Protein AF-A0A4V2QY29-F1 (afdb_monomer_lite)

Secondary structure (DSSP, 8-state):
-----HHHHHHHHHHHHHHHH-HHHHHHTT--GGGHHHHHHHHHHHHHHHHHHTT-

Structure (mmCIF, N/CA/C/O backbone):
data_AF-A0A4V2QY29-F1
#
_entry.id   AF-A0A4V2QY29-F1
#
loop_
_atom_site.group_PDB
_atom_site.id
_atom_site.type_symbol
_atom_site.label_atom_id
_atom_site.label_alt_id
_atom_site.label_comp_id
_atom_site.label_asym_id
_atom_site.label_entity_id
_atom_site.label_seq_id
_atom_site.pdbx_PDB_ins_code
_atom_site.Cartn_x
_atom_site.Cartn_y
_atom_site.Cartn_z
_atom_site.occupancy
_atom_site.B_iso_or_equiv
_atom_site.auth_seq_id
_atom_site.auth_comp_id
_atom_site.auth_asym_id
_atom_site.auth_atom_id
_atom_site.pdbx_PDB_model_num
ATOM 1 N N . MET A 1 1 ? 17.729 4.843 -18.690 1.00 52.16 1 MET A N 1
ATOM 2 C CA . MET A 1 1 ? 16.541 4.477 -17.899 1.00 52.16 1 MET A CA 1
ATOM 3 C C . MET A 1 1 ? 16.985 3.341 -16.998 1.00 52.16 1 MET A C 1
ATOM 5 O O . MET A 1 1 ? 17.500 2.376 -17.554 1.00 52.16 1 MET A O 1
ATOM 9 N N . PRO A 1 2 ? 16.996 3.493 -15.664 1.00 51.44 2 PRO A N 1
ATOM 10 C CA . PRO A 1 2 ? 17.438 2.413 -14.793 1.00 51.44 2 PRO A CA 1
ATOM 11 C C . PRO A 1 2 ? 16.432 1.272 -14.949 1.00 51.44 2 PRO A C 1
ATOM 13 O O . PRO A 1 2 ? 15.245 1.475 -14.722 1.00 51.44 2 PRO A O 1
ATOM 16 N N . GLU A 1 3 ? 16.879 0.101 -15.394 1.00 63.66 3 GLU A N 1
ATOM 17 C CA . GLU A 1 3 ? 16.052 -1.104 -15.370 1.00 63.66 3 GLU A CA 1
ATOM 18 C C . GLU A 1 3 ? 15.668 -1.365 -13.911 1.00 63.66 3 GLU A C 1
ATOM 20 O O . GLU A 1 3 ? 16.479 -1.848 -13.118 1.00 63.66 3 GLU A O 1
ATOM 25 N N . ALA A 1 4 ? 14.454 -0.977 -13.520 1.00 67.75 4 ALA A N 1
ATOM 26 C CA . ALA A 1 4 ? 13.922 -1.346 -12.222 1.00 67.75 4 ALA A CA 1
ATOM 27 C C . ALA A 1 4 ? 13.877 -2.874 -12.173 1.00 67.75 4 ALA A C 1
ATOM 29 O O . ALA A 1 4 ? 13.322 -3.527 -13.061 1.00 67.75 4 ALA A O 1
ATOM 30 N N . THR A 1 5 ? 14.494 -3.464 -11.150 1.00 73.19 5 THR A N 1
ATOM 31 C CA . THR A 1 5 ? 14.504 -4.922 -11.037 1.00 73.19 5 THR A CA 1
ATOM 32 C C . THR A 1 5 ? 13.059 -5.380 -10.839 1.00 73.19 5 THR A C 1
ATOM 34 O O . THR A 1 5 ? 12.293 -4.716 -10.145 1.00 73.19 5 THR A O 1
ATOM 37 N N . ALA A 1 6 ? 12.667 -6.540 -11.376 1.00 80.06 6 ALA A N 1
ATOM 38 C CA . ALA A 1 6 ? 11.311 -7.085 -11.203 1.00 80.06 6 ALA A CA 1
ATOM 39 C C . ALA A 1 6 ? 10.833 -7.097 -9.732 1.00 80.06 6 ALA A C 1
ATOM 41 O O . ALA A 1 6 ? 9.649 -6.937 -9.442 1.00 80.06 6 ALA A O 1
ATOM 42 N N . LYS A 1 7 ? 11.775 -7.240 -8.792 1.00 82.62 7 LYS A N 1
ATOM 43 C CA . LYS A 1 7 ? 11.542 -7.127 -7.350 1.00 82.62 7 LYS A CA 1
ATOM 44 C C . LYS A 1 7 ? 11.072 -5.731 -6.930 1.00 82.62 7 LYS A C 1
ATOM 46 O O . LYS A 1 7 ? 10.156 -5.624 -6.125 1.00 82.62 7 LYS A O 1
ATOM 51 N N . ASP A 1 8 ? 11.689 -4.679 -7.449 1.00 84.38 8 ASP A N 1
ATOM 52 C CA . ASP A 1 8 ? 11.377 -3.300 -7.073 1.00 84.38 8 ASP A CA 1
ATOM 53 C C . ASP A 1 8 ? 9.976 -2.926 -7.573 1.00 84.38 8 ASP A C 1
ATOM 55 O O . ASP A 1 8 ? 9.183 -2.358 -6.825 1.00 84.38 8 ASP A O 1
ATOM 59 N N . LEU A 1 9 ? 9.621 -3.385 -8.780 1.00 84.31 9 LEU A N 1
ATOM 60 C CA . LEU A 1 9 ? 8.265 -3.282 -9.322 1.00 84.31 9 LEU A CA 1
ATOM 61 C C . LEU A 1 9 ? 7.235 -4.025 -8.457 1.00 84.31 9 LEU A C 1
ATOM 63 O O . LEU A 1 9 ? 6.159 -3.501 -8.176 1.00 84.31 9 LEU A O 1
ATOM 67 N N . ALA A 1 10 ? 7.560 -5.239 -8.003 1.00 87.06 10 ALA A N 1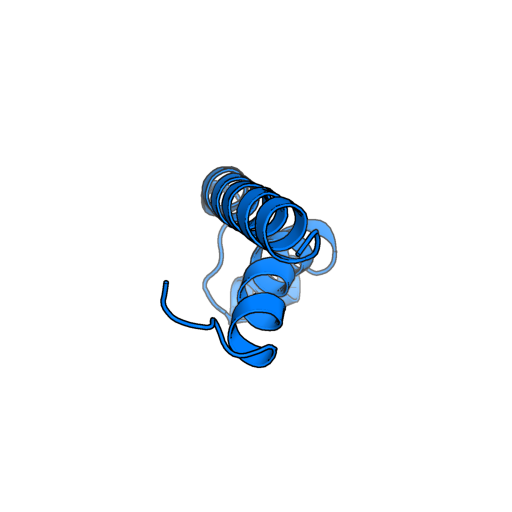
ATOM 68 C CA . ALA A 1 10 ? 6.681 -5.995 -7.115 1.00 87.06 10 ALA A CA 1
ATOM 69 C C . ALA A 1 10 ? 6.473 -5.285 -5.765 1.00 87.06 10 ALA A C 1
ATOM 71 O O . ALA A 1 10 ? 5.360 -5.269 -5.247 1.00 87.06 10 ALA A O 1
ATOM 72 N N . LEU A 1 11 ? 7.517 -4.660 -5.209 1.00 88.94 11 LEU A N 1
ATOM 73 C CA . LEU A 1 11 ? 7.429 -3.897 -3.959 1.00 88.94 11 LEU A CA 1
ATOM 74 C C . LEU A 1 11 ? 6.634 -2.593 -4.107 1.00 88.94 11 LEU A C 1
ATOM 76 O O . LEU A 1 11 ? 5.980 -2.171 -3.155 1.00 88.94 11 LEU A O 1
ATOM 80 N N . LEU A 1 12 ? 6.685 -1.955 -5.278 1.00 88.12 12 LEU A N 1
ATOM 81 C CA . LEU A 1 12 ? 5.865 -0.786 -5.601 1.00 88.12 12 LEU A CA 1
ATOM 82 C C . LEU A 1 12 ? 4.373 -1.132 -5.616 1.00 88.12 12 LEU A C 1
ATOM 84 O O . LEU A 1 12 ? 3.607 -0.447 -4.951 1.00 88.12 12 LEU A O 1
ATOM 88 N N . ARG A 1 13 ? 3.986 -2.238 -6.263 1.00 88.19 13 ARG A N 1
ATOM 89 C CA . ARG A 1 13 ? 2.588 -2.716 -6.311 1.00 88.19 13 ARG A CA 1
ATOM 90 C C . ARG A 1 13 ? 2.077 -3.248 -4.969 1.00 88.19 13 ARG A C 1
ATOM 92 O O . ARG A 1 13 ? 0.924 -3.062 -4.604 1.00 88.19 13 ARG A O 1
ATOM 99 N N . LEU A 1 14 ? 2.949 -3.885 -4.185 1.00 90.94 14 LEU A N 1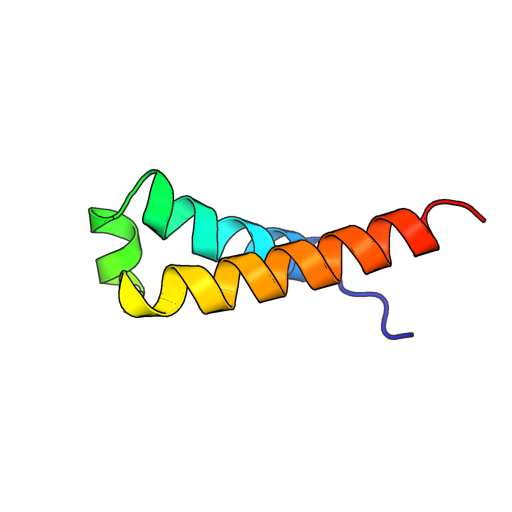
ATOM 100 C CA . LEU A 1 14 ? 2.556 -4.494 -2.912 1.00 90.94 14 LEU A CA 1
ATOM 101 C C . LEU A 1 14 ? 2.121 -3.461 -1.858 1.00 90.94 14 LEU A C 1
ATOM 103 O O . LEU A 1 14 ? 1.279 -3.762 -1.017 1.00 90.94 14 LEU A O 1
ATOM 107 N N . ARG A 1 15 ? 2.694 -2.252 -1.867 1.00 91.69 15 ARG A N 1
ATOM 108 C CA . ARG A 1 15 ? 2.393 -1.205 -0.874 1.00 91.69 15 ARG A CA 1
ATOM 109 C C . ARG A 1 15 ? 0.923 -0.744 -0.886 1.00 91.69 15 ARG A C 1
ATOM 111 O O . ARG A 1 15 ? 0.301 -0.826 0.178 1.00 91.69 15 ARG A O 1
ATOM 118 N N . PRO A 1 16 ? 0.341 -0.300 -2.018 1.00 92.94 16 PRO A N 1
ATOM 119 C CA . PRO A 1 16 ? -1.078 0.054 -2.073 1.00 92.94 16 PRO A CA 1
ATOM 120 C C . PRO A 1 16 ? -1.986 -1.169 -1.862 1.00 92.94 16 PRO A C 1
ATOM 122 O O . PRO A 1 16 ? -3.008 -1.063 -1.181 1.00 92.94 16 PRO A O 1
ATOM 125 N N . ASP A 1 17 ? -1.587 -2.354 -2.336 1.00 92.56 17 ASP A N 1
ATOM 126 C CA . ASP A 1 17 ? -2.342 -3.595 -2.122 1.00 92.56 17 ASP A CA 1
ATOM 127 C C . ASP A 1 17 ? -2.456 -3.978 -0.643 1.00 92.56 17 ASP A C 1
ATOM 129 O O . ASP A 1 17 ? -3.522 -4.398 -0.190 1.00 92.56 17 ASP A O 1
ATOM 133 N N . LEU A 1 18 ? -1.390 -3.801 0.142 1.00 93.75 18 LEU A N 1
ATOM 134 C CA . LEU A 1 18 ? -1.439 -4.039 1.584 1.00 93.75 18 LEU A CA 1
ATOM 135 C C . LEU A 1 18 ? -2.440 -3.105 2.267 1.00 93.75 18 LEU A C 1
ATOM 137 O O . LEU A 1 18 ? -3.209 -3.562 3.107 1.00 93.75 18 LEU A O 1
ATOM 141 N N . LEU A 1 19 ? -2.487 -1.826 1.890 1.00 93.38 19 LEU A N 1
ATOM 142 C CA . LEU A 1 19 ? -3.476 -0.891 2.437 1.00 93.38 19 LEU A CA 1
ATOM 143 C C . LEU A 1 19 ? -4.912 -1.268 2.042 1.00 93.38 19 LEU A C 1
ATOM 145 O O . LEU A 1 19 ? -5.825 -1.129 2.857 1.00 93.38 19 LEU A O 1
ATOM 149 N N . ARG A 1 20 ? -5.111 -1.776 0.820 1.00 92.06 20 ARG A N 1
ATOM 150 C CA . ARG A 1 20 ? -6.429 -2.126 0.270 1.00 92.06 20 ARG A CA 1
ATOM 151 C C . ARG A 1 20 ? -6.974 -3.454 0.804 1.00 92.06 20 ARG A C 1
ATOM 153 O O . ARG A 1 20 ? -8.163 -3.546 1.103 1.00 92.06 20 ARG A O 1
ATOM 160 N N . TYR A 1 21 ? -6.125 -4.473 0.924 1.00 93.62 21 TYR A N 1
ATOM 161 C CA . TYR A 1 21 ? -6.550 -5.849 1.206 1.00 93.62 21 TYR A CA 1
ATOM 162 C C . TYR A 1 21 ? -6.122 -6.376 2.580 1.00 93.62 21 TYR A C 1
ATOM 164 O O . TYR A 1 21 ? -6.732 -7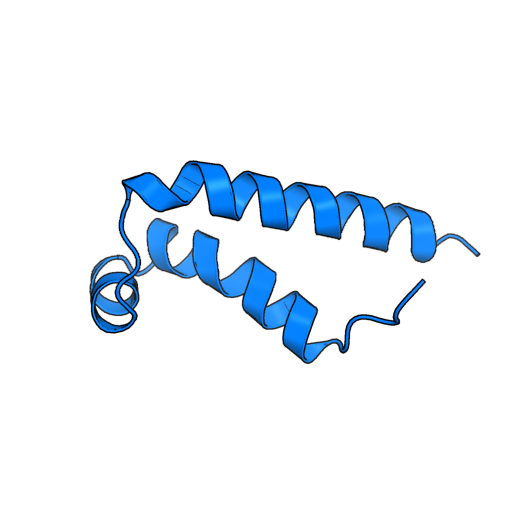.324 3.072 1.00 93.62 21 TYR A O 1
ATOM 172 N N . ALA A 1 22 ? -5.101 -5.788 3.209 1.00 94.69 22 ALA A N 1
ATOM 173 C CA . ALA A 1 22 ? -4.551 -6.263 4.480 1.00 94.69 22 ALA A CA 1
ATOM 174 C C . ALA A 1 22 ? -4.111 -5.098 5.394 1.00 94.69 22 ALA A C 1
ATOM 176 O O . ALA A 1 22 ? -2.926 -4.976 5.721 1.00 94.69 22 ALA A O 1
ATOM 177 N N . PRO A 1 23 ? -5.040 -4.221 5.822 1.00 91.50 23 PRO A N 1
ATOM 178 C CA . PRO A 1 23 ? -4.703 -3.016 6.585 1.00 91.50 23 PRO A CA 1
ATOM 179 C C . PRO A 1 23 ? -4.021 -3.318 7.930 1.00 91.50 23 PRO A C 1
ATOM 181 O O . PRO A 1 23 ? -3.194 -2.541 8.406 1.00 91.50 23 PRO A O 1
ATOM 184 N N . ASP A 1 24 ? -4.315 -4.469 8.537 1.00 93.31 24 ASP A N 1
ATOM 185 C CA . ASP A 1 24 ? -3.663 -4.959 9.753 1.00 93.31 24 ASP A CA 1
ATOM 186 C C . ASP A 1 24 ? -2.195 -5.345 9.516 1.00 93.31 24 ASP A C 1
ATOM 188 O O . ASP A 1 24 ? -1.345 -5.144 10.386 1.00 93.31 24 ASP A O 1
ATOM 192 N N . VAL A 1 25 ? -1.884 -5.875 8.332 1.00 94.31 25 VAL A N 1
ATOM 193 C CA . VAL A 1 25 ? -0.519 -6.171 7.895 1.00 94.31 25 VAL A CA 1
ATOM 194 C C . VAL A 1 25 ? 0.194 -4.881 7.509 1.00 94.31 25 VAL A C 1
ATOM 196 O O . VAL A 1 25 ? 1.321 -4.673 7.9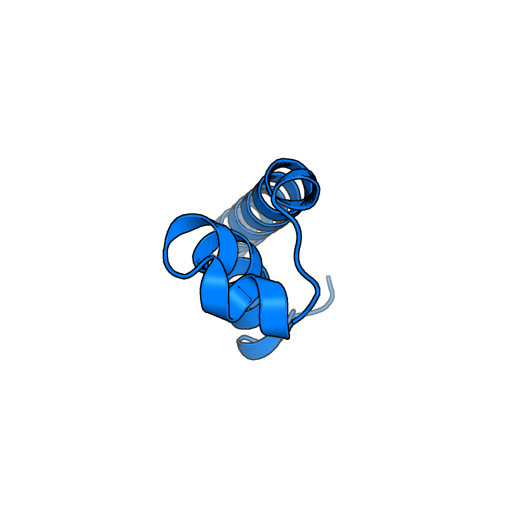49 1.00 94.31 25 VAL A O 1
ATOM 199 N N . ALA A 1 26 ? -0.466 -3.983 6.776 1.00 94.12 26 ALA A N 1
ATOM 200 C CA . ALA A 1 26 ? 0.069 -2.678 6.393 1.00 94.12 26 ALA A CA 1
ATOM 201 C C . ALA A 1 26 ? 0.545 -1.871 7.617 1.00 94.12 26 ALA A C 1
ATOM 203 O O . ALA A 1 26 ? 1.660 -1.345 7.623 1.00 94.12 26 ALA A O 1
ATOM 204 N N . ALA A 1 27 ? -0.235 -1.888 8.703 1.00 93.38 27 ALA A N 1
ATOM 205 C CA . ALA A 1 27 ? 0.127 -1.246 9.966 1.00 93.38 27 ALA A CA 1
ATOM 206 C C . ALA A 1 27 ? 1.422 -1.806 10.589 1.00 93.38 27 ALA A C 1
ATOM 208 O O . ALA A 1 27 ? 2.180 -1.060 11.207 1.00 93.38 27 ALA A O 1
ATOM 209 N N . ARG A 1 28 ? 1.734 -3.099 10.400 1.00 94.56 28 ARG A N 1
ATOM 210 C CA . ARG A 1 28 ? 3.000 -3.701 10.877 1.00 94.56 28 ARG A CA 1
ATOM 211 C C . ARG A 1 28 ? 4.219 -3.191 10.114 1.00 94.56 28 ARG A C 1
ATOM 213 O O . ARG A 1 28 ? 5.324 -3.240 10.644 1.00 94.56 28 ARG A O 1
ATOM 220 N N . PHE A 1 29 ? 4.009 -2.698 8.896 1.00 91.00 29 PHE A N 1
ATOM 221 C CA . PHE A 1 29 ? 5.027 -2.058 8.068 1.00 91.00 29 PHE A CA 1
ATOM 222 C C . PHE A 1 29 ? 5.046 -0.530 8.223 1.00 91.00 29 PHE A C 1
ATOM 224 O O . PHE A 1 29 ? 5.808 0.137 7.529 1.00 91.00 29 PHE A O 1
ATOM 231 N N . GLY A 1 30 ? 4.240 0.031 9.134 1.00 92.06 30 GLY A N 1
ATOM 232 C CA . GLY A 1 30 ? 4.155 1.476 9.357 1.00 92.06 30 GLY A CA 1
ATOM 233 C C . GLY A 1 30 ? 3.432 2.240 8.246 1.00 92.06 30 GLY A C 1
ATOM 234 O O . GLY A 1 30 ? 3.556 3.458 8.188 1.00 92.06 30 GLY A O 1
ATOM 235 N N . LEU A 1 31 ? 2.693 1.545 7.375 1.00 93.19 31 LEU A N 1
ATOM 236 C CA . LEU A 1 31 ? 1.900 2.167 6.317 1.00 93.19 31 LEU A CA 1
ATOM 237 C C . LEU A 1 31 ? 0.588 2.686 6.902 1.00 93.19 31 LEU A C 1
ATOM 239 O O . LEU A 1 31 ? -0.068 1.994 7.689 1.00 93.19 31 LEU A O 1
ATOM 243 N N . THR A 1 32 ? 0.190 3.885 6.492 1.00 92.81 32 THR A N 1
ATOM 244 C CA . THR A 1 32 ? -1.042 4.520 6.958 1.00 92.81 32 THR A CA 1
ATOM 245 C C . THR A 1 32 ? -2.033 4.724 5.812 1.00 92.81 32 THR A C 1
ATOM 247 O O . THR A 1 32 ? -1.625 4.858 4.659 1.00 92.81 32 THR A O 1
ATOM 250 N N . PRO A 1 33 ? -3.348 4.803 6.092 1.00 88.81 33 PRO A N 1
ATOM 251 C CA . PRO A 1 33 ? -4.340 5.109 5.061 1.00 88.81 33 PRO A CA 1
ATOM 252 C C . PRO A 1 33 ? -4.100 6.447 4.346 1.00 88.81 33 PRO A C 1
ATOM 254 O O . PRO A 1 33 ? -4.472 6.583 3.188 1.00 88.81 33 PRO A O 1
ATOM 257 N N . SER A 1 34 ? -3.456 7.421 5.002 1.00 90.88 34 SER A N 1
ATOM 258 C CA . SER A 1 34 ? -3.059 8.693 4.378 1.00 90.88 34 SER A CA 1
ATOM 259 C C . SER A 1 34 ? -1.991 8.543 3.294 1.00 90.88 34 SER A C 1
ATOM 261 O O . SER A 1 34 ? -1.863 9.427 2.454 1.00 90.88 34 SER A O 1
ATOM 263 N N . ASP A 1 35 ? -1.252 7.433 3.283 1.00 90.94 35 ASP A N 1
ATOM 264 C CA . ASP A 1 35 ? -0.233 7.164 2.267 1.00 90.94 35 ASP A CA 1
ATOM 265 C C . ASP A 1 35 ? -0.822 6.511 1.005 1.00 90.94 35 ASP A C 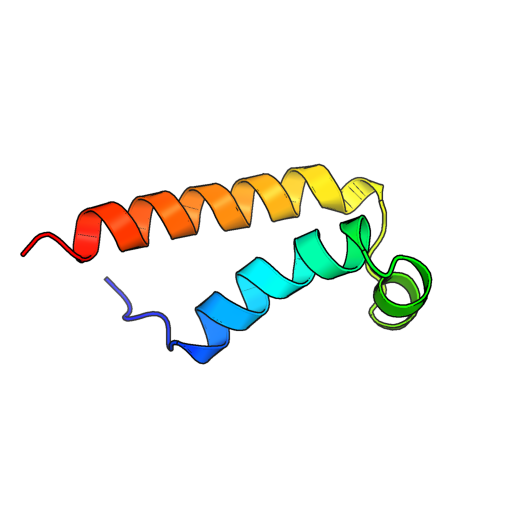1
ATOM 267 O O . ASP A 1 35 ? -0.125 6.386 -0.001 1.00 90.94 35 ASP A O 1
ATOM 271 N N . ALA A 1 36 ? -2.097 6.097 1.039 1.00 88.44 36 ALA A N 1
ATOM 272 C CA . ALA A 1 36 ? -2.736 5.351 -0.044 1.00 88.44 36 ALA A CA 1
ATOM 273 C C . ALA A 1 36 ? -2.693 6.108 -1.377 1.00 88.44 36 ALA A C 1
ATOM 275 O O . ALA A 1 36 ? -2.247 5.550 -2.373 1.00 88.44 36 ALA A O 1
ATOM 276 N N . GLU A 1 37 ? -3.073 7.388 -1.384 1.00 89.88 37 GLU A N 1
ATOM 277 C CA . GLU A 1 37 ? -3.083 8.211 -2.604 1.00 89.88 37 GLU A CA 1
ATOM 278 C C . GLU A 1 37 ? -1.677 8.368 -3.202 1.00 89.88 37 GLU A C 1
ATOM 280 O O . GLU A 1 37 ? -1.496 8.291 -4.417 1.00 89.88 37 GLU A O 1
ATOM 285 N N . THR A 1 38 ? -0.663 8.532 -2.349 1.00 90.56 38 THR A N 1
ATOM 286 C CA . THR A 1 38 ? 0.738 8.633 -2.779 1.00 90.56 38 THR A CA 1
ATOM 287 C C . THR A 1 38 ? 1.209 7.327 -3.414 1.00 90.56 38 THR A C 1
ATOM 289 O O . THR A 1 38 ? 1.807 7.346 -4.487 1.00 90.56 38 THR A O 1
ATOM 292 N N . PHE A 1 39 ? 0.923 6.183 -2.788 1.00 90.81 39 PHE A N 1
ATOM 293 C CA . PHE A 1 39 ? 1.346 4.884 -3.313 1.00 90.81 39 PHE A CA 1
ATOM 294 C C . PHE A 1 39 ? 0.584 4.463 -4.570 1.00 90.81 39 PHE A C 1
ATOM 296 O O . PHE A 1 39 ? 1.177 3.832 -5.440 1.00 90.81 39 PHE A O 1
ATOM 303 N N . GLU A 1 40 ? -0.687 4.840 -4.706 1.00 89.31 40 GLU A N 1
ATOM 304 C CA . GLU A 1 40 ? -1.450 4.644 -5.944 1.00 89.31 40 GLU A CA 1
ATOM 305 C C . GLU A 1 40 ? -0.884 5.483 -7.096 1.00 89.31 40 GLU A C 1
ATOM 307 O O . GLU A 1 40 ? -0.755 4.990 -8.217 1.00 89.31 40 GLU A O 1
ATOM 312 N N . ALA A 1 41 ? -0.479 6.728 -6.826 1.00 89.06 41 ALA A N 1
ATOM 313 C CA . ALA A 1 41 ? 0.182 7.566 -7.822 1.00 89.06 41 ALA A CA 1
ATOM 314 C C . ALA A 1 41 ? 1.558 7.006 -8.231 1.00 89.06 41 ALA A C 1
ATOM 316 O O . ALA A 1 41 ? 1.882 6.991 -9.419 1.00 89.06 41 ALA A O 1
ATOM 317 N N . GLU A 1 42 ? 2.351 6.513 -7.270 1.00 88.19 42 GLU A N 1
ATOM 318 C CA . GLU A 1 42 ? 3.628 5.833 -7.540 1.00 88.19 42 GLU A CA 1
ATOM 319 C C . GLU A 1 42 ? 3.435 4.564 -8.381 1.00 88.19 42 GLU A C 1
ATOM 321 O O . GLU A 1 42 ? 4.178 4.339 -9.337 1.00 88.19 42 GLU A O 1
ATOM 326 N N . GLU A 1 43 ? 2.438 3.738 -8.053 1.00 86.19 43 GLU A N 1
ATOM 327 C CA . GLU A 1 43 ? 2.109 2.537 -8.820 1.00 86.19 43 GLU A CA 1
ATOM 328 C C . GLU A 1 43 ? 1.703 2.888 -10.255 1.00 86.19 43 GLU A C 1
ATOM 330 O O . GLU A 1 43 ? 2.235 2.300 -11.197 1.00 86.19 43 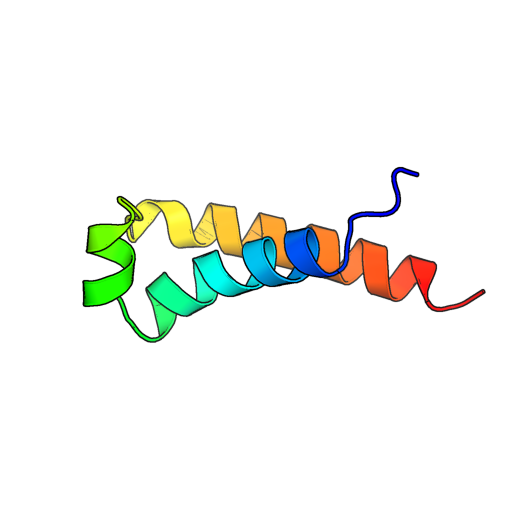GLU A O 1
ATOM 335 N N . ASN A 1 44 ? 0.811 3.865 -10.436 1.00 85.75 44 ASN A N 1
ATOM 336 C CA . ASN A 1 44 ? 0.333 4.252 -11.759 1.00 85.75 44 ASN A CA 1
ATOM 337 C C . ASN A 1 44 ? 1.455 4.833 -12.636 1.00 85.75 44 ASN A C 1
ATOM 339 O O . ASN A 1 44 ? 1.580 4.449 -13.795 1.00 85.75 44 ASN A O 1
ATOM 343 N N . ALA A 1 45 ? 2.323 5.682 -12.076 1.00 85.06 45 ALA A N 1
ATOM 344 C CA . ALA A 1 45 ? 3.468 6.238 -12.802 1.00 85.06 45 ALA A CA 1
ATOM 345 C C . ALA A 1 45 ? 4.420 5.142 -13.315 1.00 85.06 45 ALA A C 1
ATOM 347 O O . ALA A 1 45 ? 4.933 5.218 -14.430 1.00 85.06 45 ALA A O 1
ATOM 348 N N . VAL A 1 46 ? 4.627 4.093 -12.517 1.00 79.25 46 VAL A N 1
ATOM 349 C CA . VAL A 1 46 ? 5.497 2.971 -12.888 1.00 79.25 46 VAL A CA 1
ATOM 350 C C . VAL A 1 46 ? 4.806 2.026 -13.873 1.00 79.25 46 VAL A C 1
ATOM 352 O O . VAL A 1 46 ? 5.458 1.498 -14.771 1.00 79.25 46 VAL A O 1
ATOM 355 N N . LEU A 1 47 ? 3.494 1.807 -13.745 1.00 75.75 47 LEU A N 1
ATOM 356 C CA . LEU A 1 47 ? 2.720 1.046 -14.730 1.00 75.75 47 LEU A CA 1
ATOM 357 C C . LEU A 1 47 ? 2.752 1.709 -16.109 1.00 75.75 47 LEU A C 1
ATOM 359 O O . LEU A 1 47 ? 2.970 1.010 -17.097 1.00 75.75 47 LEU A O 1
ATOM 363 N N . GLU A 1 48 ? 2.605 3.032 -16.166 1.00 76.88 48 GLU A N 1
ATOM 364 C CA . GLU A 1 48 ? 2.718 3.810 -17.403 1.00 76.88 48 GLU A CA 1
ATOM 365 C C . GLU A 1 48 ? 4.121 3.699 -18.024 1.00 76.88 48 GLU A C 1
ATOM 367 O O . GLU A 1 48 ? 4.249 3.524 -19.235 1.00 76.88 48 GLU A O 1
ATOM 372 N N . GLU A 1 49 ? 5.184 3.728 -17.212 1.00 69.69 49 GLU A N 1
ATOM 373 C CA . GLU A 1 49 ? 6.563 3.571 -17.694 1.00 69.69 49 GLU A CA 1
ATOM 374 C C . GLU A 1 49 ? 6.853 2.148 -18.214 1.00 69.69 49 GLU A C 1
ATOM 376 O O . GLU A 1 49 ? 7.511 1.982 -19.244 1.00 69.69 49 GLU A O 1
ATOM 381 N N . VAL A 1 50 ? 6.336 1.112 -17.542 1.00 65.75 50 VAL A N 1
ATOM 382 C CA . VAL A 1 50 ? 6.491 -0.292 -17.963 1.00 65.75 50 VAL A CA 1
ATOM 383 C C . VAL A 1 50 ? 5.703 -0.589 -19.242 1.00 65.75 50 VAL A C 1
ATOM 385 O O . VAL A 1 50 ? 6.229 -1.268 -20.124 1.00 65.75 50 VAL A O 1
ATOM 388 N N . ASP A 1 51 ? 4.478 -0.075 -19.372 1.00 62.59 51 ASP A N 1
ATOM 389 C CA . ASP A 1 51 ? 3.670 -0.235 -20.589 1.00 62.59 51 ASP A CA 1
ATOM 390 C C . ASP A 1 51 ? 4.319 0.483 -21.785 1.00 62.59 51 ASP A C 1
ATOM 392 O O . ASP A 1 51 ? 4.448 -0.086 -22.870 1.00 62.59 51 ASP A O 1
ATOM 396 N N . ALA A 1 52 ? 4.862 1.686 -21.563 1.00 61.31 52 ALA A N 1
ATOM 397 C CA . ALA A 1 52 ? 5.595 2.434 -22.583 1.00 61.31 52 ALA A CA 1
ATOM 398 C C . ALA A 1 52 ? 6.926 1.771 -22.999 1.00 61.31 52 ALA A C 1
ATOM 400 O O . ALA A 1 52 ? 7.360 1.926 -24.142 1.00 61.31 52 ALA A O 1
ATOM 401 N N . GLY A 1 53 ? 7.583 1.036 -22.095 1.00 54.59 53 GLY A N 1
ATOM 402 C CA . GLY A 1 53 ? 8.851 0.343 -22.350 1.00 54.59 53 GLY A CA 1
ATOM 403 C C . GLY A 1 53 ? 8.712 -1.071 -22.927 1.00 54.59 53 GLY A C 1
ATOM 404 O O . GLY A 1 53 ? 9.640 -1.556 -23.570 1.00 54.59 53 GLY A O 1
ATOM 405 N N . SER A 1 54 ? 7.564 -1.731 -22.745 1.00 53.16 54 SER A N 1
ATOM 406 C CA . SER A 1 54 ? 7.322 -3.097 -23.241 1.00 53.16 54 SER A CA 1
ATOM 407 C C . SER A 1 54 ? 6.950 -3.161 -24.736 1.00 53.16 54 SER A C 1
ATOM 409 O O . SER A 1 54 ? 6.714 -4.253 -25.256 1.00 53.16 54 SER A O 1
ATOM 411 N N . GLY A 1 55 ? 6.880 -2.017 -25.427 1.00 52.75 55 GLY A N 1
ATOM 412 C CA . GLY A 1 55 ? 6.467 -1.903 -26.831 1.00 52.75 55 GLY A CA 1
ATOM 413 C C . GLY A 1 55 ? 7.591 -1.847 -27.877 1.00 52.75 55 GLY A C 1
ATOM 414 O O . GLY A 1 55 ? 7.300 -1.473 -29.013 1.00 52.75 55 GLY A O 1
ATOM 415 N N . ALA A 1 56 ? 8.843 -2.170 -27.529 1.00 40.16 56 ALA A N 1
ATOM 416 C CA . ALA A 1 56 ? 10.001 -2.099 -28.435 1.00 40.16 56 ALA A CA 1
ATOM 417 C C . ALA A 1 56 ? 10.614 -3.471 -28.754 1.00 40.16 56 ALA A C 1
ATOM 419 O O . ALA A 1 56 ? 10.817 -4.267 -27.810 1.00 40.16 56 ALA A O 1
#

pLDDT: mean 82.21, std 14.03, range [40.16, 94.69]

Foldseek 3Di:
DPPDPVVNLVVLVVQLVCVVPPVVVNVVVVHDPVCNVVSVVSNVVVVVVVVVVVPD

Sequence (56 aa):
MPEATAKDLALLRLRPDLLRYAPDVAARFGLTPSDAETFEAEENAVLEEVDAGSGA

Radius of gyration: 12.58 Å; chains: 1; bounding box: 24×16×39 Å